Protein AF-A0A2G2JJM0-F1 (afdb_monomer_lite)

Structure (mmCIF, N/CA/C/O backbone):
data_AF-A0A2G2JJM0-F1
#
_entry.id   AF-A0A2G2JJM0-F1
#
loop_
_atom_site.group_PDB
_atom_site.id
_atom_site.type_symbol
_atom_site.label_atom_id
_atom_site.label_alt_id
_atom_site.label_comp_id
_atom_site.label_asym_id
_atom_site.label_entity_id
_atom_site.label_seq_id
_atom_site.pdbx_PDB_ins_code
_atom_site.Cartn_x
_atom_site.Cartn_y
_atom_site.Cartn_z
_atom_site.occupancy
_atom_site.B_iso_or_equiv
_atom_site.auth_seq_id
_atom_site.auth_comp_id
_atom_site.auth_asym_id
_atom_site.auth_atom_id
_atom_site.pdbx_PDB_model_num
ATOM 1 N N . MET A 1 1 ? -4.939 37.269 -111.079 1.00 52.31 1 MET A N 1
ATOM 2 C CA . MET A 1 1 ? -4.070 37.417 -109.890 1.00 52.31 1 MET A CA 1
ATOM 3 C C . MET A 1 1 ? -4.463 36.369 -108.848 1.00 52.31 1 MET A C 1
ATOM 5 O O . MET A 1 1 ? -4.989 36.721 -107.811 1.00 52.31 1 MET A O 1
ATOM 9 N N . THR A 1 2 ? -4.290 35.075 -109.143 1.00 44.88 2 THR A N 1
ATOM 10 C CA . THR A 1 2 ? -4.763 33.968 -108.273 1.00 44.88 2 THR A CA 1
ATOM 11 C C . THR A 1 2 ? -4.082 32.633 -108.623 1.00 44.88 2 THR A C 1
ATOM 13 O O . THR A 1 2 ? -4.687 31.576 -108.509 1.00 44.88 2 THR A O 1
ATOM 16 N N . LEU A 1 3 ? -2.819 32.642 -109.070 1.00 39.09 3 LEU A N 1
ATOM 17 C CA . LEU A 1 3 ? -2.096 31.385 -109.339 1.00 39.09 3 LEU A CA 1
ATOM 18 C C . LEU A 1 3 ? -0.641 31.343 -108.851 1.00 39.09 3 LEU A C 1
ATOM 20 O O . LEU A 1 3 ? 0.091 30.422 -109.190 1.00 39.09 3 LEU A O 1
ATOM 24 N N . THR A 1 4 ? -0.235 32.279 -107.989 1.00 47.59 4 THR A N 1
ATOM 25 C CA . THR A 1 4 ? 1.114 32.287 -107.385 1.00 47.59 4 THR A CA 1
ATOM 26 C C . THR A 1 4 ? 1.128 31.752 -105.944 1.00 47.59 4 THR A C 1
ATOM 28 O O . THR A 1 4 ? 2.197 31.538 -105.386 1.00 47.59 4 THR A O 1
ATOM 31 N N . LEU A 1 5 ? -0.034 31.474 -105.330 1.00 42.34 5 LEU A N 1
ATOM 32 C CA . LEU A 1 5 ? -0.114 31.085 -103.909 1.00 42.34 5 LEU A CA 1
ATOM 33 C C . LEU A 1 5 ? -0.265 29.572 -103.634 1.00 42.34 5 LEU A C 1
ATOM 35 O O . LEU A 1 5 ? -0.216 29.165 -102.479 1.00 42.34 5 LEU A O 1
ATOM 39 N N . ILE A 1 6 ? -0.411 28.716 -104.656 1.00 48.94 6 ILE A N 1
ATOM 40 C CA . ILE A 1 6 ? -0.649 27.264 -104.459 1.00 48.94 6 ILE A CA 1
ATOM 41 C C . ILE A 1 6 ? 0.646 26.425 -104.542 1.00 48.94 6 ILE A C 1
ATOM 43 O O . ILE A 1 6 ? 0.720 25.337 -103.970 1.00 48.94 6 ILE A O 1
ATOM 47 N N . LEU A 1 7 ? 1.717 26.938 -105.159 1.00 48.28 7 LEU A N 1
ATOM 48 C CA . LEU A 1 7 ? 2.988 26.206 -105.310 1.00 48.28 7 LEU A CA 1
ATOM 49 C C . LEU A 1 7 ? 3.928 26.298 -104.092 1.00 48.28 7 LEU A C 1
ATOM 51 O O . LEU A 1 7 ? 4.770 25.418 -103.921 1.00 48.28 7 LEU A O 1
ATOM 55 N N . LEU A 1 8 ? 3.753 27.276 -103.192 1.00 46.56 8 LEU A N 1
ATOM 56 C CA . LEU A 1 8 ? 4.562 27.365 -101.963 1.00 46.56 8 LEU A CA 1
ATOM 57 C C . LEU A 1 8 ? 4.096 26.402 -100.848 1.00 46.56 8 LEU A C 1
ATOM 59 O O . LEU A 1 8 ? 4.871 26.072 -99.954 1.00 46.56 8 LEU A O 1
ATOM 63 N N . SER A 1 9 ? 2.852 25.908 -100.906 1.00 53.84 9 SER A N 1
ATOM 64 C CA . SER A 1 9 ? 2.250 25.094 -99.835 1.00 53.84 9 SER A CA 1
ATOM 65 C C . SER A 1 9 ? 2.667 23.614 -99.867 1.00 53.84 9 SER A C 1
ATOM 67 O O . SER A 1 9 ? 2.777 22.981 -98.816 1.00 53.84 9 SER A O 1
ATOM 69 N N . ARG A 1 10 ? 2.985 23.046 -101.042 1.00 51.97 10 ARG A N 1
ATOM 70 C CA . ARG A 1 10 ? 3.391 21.626 -101.141 1.00 51.97 10 ARG A CA 1
ATOM 71 C C . ARG A 1 10 ? 4.859 21.365 -100.782 1.00 51.97 10 ARG A C 1
ATOM 73 O O . ARG A 1 10 ? 5.172 20.283 -100.293 1.00 51.97 10 ARG A O 1
ATOM 80 N N . SER A 1 11 ? 5.744 22.344 -100.976 1.00 56.09 11 SER A N 1
ATOM 81 C CA . SER A 1 11 ? 7.169 22.240 -100.616 1.00 56.09 11 SER A CA 1
ATOM 82 C C . SER A 1 11 ? 7.391 22.373 -99.103 1.00 56.09 11 SER A C 1
ATOM 84 O O . SER A 1 11 ? 8.116 21.576 -98.505 1.00 56.09 11 SER A O 1
ATOM 86 N N . ALA A 1 12 ? 6.675 23.299 -98.453 1.00 55.47 12 ALA A N 1
ATOM 87 C CA . ALA A 1 12 ? 6.764 23.511 -97.008 1.00 55.47 12 ALA A CA 1
ATOM 88 C C . ALA A 1 12 ? 6.363 22.260 -96.203 1.00 55.47 12 ALA A C 1
ATOM 90 O O . ALA A 1 12 ? 7.053 21.890 -95.255 1.00 55.47 12 ALA A O 1
ATOM 91 N N . GLY A 1 13 ? 5.306 21.551 -96.620 1.00 59.41 13 GLY A N 1
ATOM 92 C CA . GLY A 1 13 ? 4.865 20.317 -95.959 1.00 59.41 13 GLY A CA 1
ATOM 93 C C . GLY A 1 13 ? 5.877 19.170 -96.048 1.00 59.41 13 GLY A C 1
ATOM 94 O O . GLY A 1 13 ? 6.018 18.400 -95.102 1.00 59.41 13 GLY A O 1
ATOM 95 N N . MET A 1 14 ? 6.633 19.070 -97.147 1.00 64.25 14 MET A N 1
ATOM 96 C CA . MET A 1 14 ? 7.645 18.022 -97.325 1.00 64.25 14 MET A CA 1
ATOM 97 C C . MET A 1 14 ? 8.928 18.309 -96.530 1.00 64.25 14 MET A C 1
ATOM 99 O O . MET A 1 14 ? 9.533 17.382 -95.988 1.00 64.25 14 MET A O 1
ATOM 103 N N . VAL A 1 15 ? 9.310 19.584 -96.407 1.00 63.97 15 VAL A N 1
ATOM 104 C CA . VAL A 1 15 ? 10.427 20.027 -95.555 1.00 63.97 15 VAL A CA 1
ATOM 105 C C . VAL A 1 15 ? 10.075 19.855 -94.078 1.00 63.97 15 VAL A C 1
ATOM 107 O O . VAL A 1 15 ? 10.865 19.276 -93.338 1.00 63.97 15 VAL A O 1
ATOM 110 N N . LEU A 1 16 ? 8.863 20.239 -93.665 1.00 61.03 16 LEU A N 1
ATOM 111 C CA . LEU A 1 16 ? 8.373 20.005 -92.303 1.00 61.03 16 LEU A CA 1
ATOM 112 C C . LEU A 1 16 ? 8.249 18.507 -91.990 1.00 61.03 16 LEU A C 1
ATOM 114 O O . LEU A 1 16 ? 8.626 18.083 -90.904 1.00 61.03 16 LEU A O 1
ATOM 118 N N . ALA A 1 17 ? 7.816 17.675 -92.943 1.00 66.81 17 ALA A N 1
ATOM 119 C CA . ALA A 1 17 ? 7.763 16.224 -92.758 1.00 66.81 17 ALA A CA 1
ATOM 120 C C . ALA A 1 17 ? 9.155 15.575 -92.648 1.00 66.81 17 ALA A C 1
ATOM 122 O O . ALA A 1 17 ? 9.301 14.589 -91.922 1.00 66.81 17 ALA A O 1
ATOM 123 N N . ARG A 1 18 ? 10.182 16.110 -93.328 1.00 66.06 18 ARG A N 1
ATOM 124 C CA . ARG A 1 18 ? 11.583 15.693 -93.125 1.00 66.06 18 ARG A CA 1
ATOM 125 C C . ARG A 1 18 ? 12.101 16.150 -91.765 1.00 66.06 18 ARG A C 1
ATOM 127 O O . ARG A 1 18 ? 12.640 15.328 -91.033 1.00 66.06 18 ARG A O 1
ATOM 134 N N . TYR A 1 19 ? 11.833 17.401 -91.396 1.00 60.16 19 TYR A N 1
ATOM 135 C CA . TYR A 1 19 ? 12.265 17.981 -90.127 1.00 60.16 19 TYR A CA 1
ATOM 136 C C . TYR A 1 19 ? 11.657 17.249 -88.923 1.00 60.16 19 TYR A C 1
ATOM 138 O O . TYR A 1 19 ? 12.375 16.867 -88.007 1.00 60.16 19 TYR A O 1
ATOM 146 N N . VAL A 1 20 ? 10.352 16.954 -88.959 1.00 67.88 20 VAL A N 1
ATOM 147 C CA . VAL A 1 20 ? 9.639 16.208 -87.907 1.00 67.88 20 VAL A CA 1
ATOM 148 C C . VAL A 1 20 ? 10.093 14.746 -87.841 1.00 67.88 20 VAL A C 1
ATOM 150 O O . VAL A 1 20 ? 10.216 14.196 -86.749 1.00 67.88 20 VAL A O 1
ATOM 153 N N . ARG A 1 21 ? 10.400 14.103 -88.977 1.00 69.75 21 ARG A N 1
ATOM 154 C CA . ARG A 1 21 ? 10.892 12.713 -89.001 1.00 69.75 21 ARG A CA 1
ATOM 155 C C . ARG A 1 21 ? 12.300 12.600 -88.412 1.00 69.75 21 ARG A C 1
ATOM 157 O O . ARG A 1 21 ? 12.560 11.675 -87.645 1.00 69.75 21 ARG A O 1
ATOM 164 N N . GLU A 1 22 ? 13.167 13.559 -88.706 1.00 66.00 22 GLU A N 1
ATOM 165 C CA . GLU A 1 22 ? 14.537 13.631 -88.192 1.00 66.00 22 GLU A CA 1
ATOM 166 C C . GLU A 1 22 ? 14.560 13.997 -86.695 1.00 66.00 22 GLU A C 1
ATOM 168 O O . GLU A 1 22 ? 15.171 13.285 -85.890 1.00 66.00 22 GLU A O 1
ATOM 173 N N . TRP A 1 23 ? 13.751 14.986 -86.287 1.00 58.97 23 TRP A N 1
ATOM 174 C CA . TRP A 1 23 ? 13.553 15.342 -84.877 1.00 58.97 23 TRP A CA 1
ATOM 175 C C . TRP A 1 23 ? 12.899 14.228 -84.057 1.00 58.97 23 TRP A C 1
ATOM 177 O O . TRP A 1 23 ? 13.237 14.066 -82.887 1.00 58.97 23 TRP A O 1
ATOM 187 N N . SER A 1 24 ? 12.010 13.414 -84.639 1.00 62.22 24 SER A N 1
ATOM 188 C CA . SER A 1 24 ? 11.381 12.297 -83.914 1.00 62.22 24 SER A CA 1
ATOM 189 C C . SER A 1 24 ? 12.384 11.201 -83.533 1.00 62.22 24 SER A C 1
ATOM 191 O O . SER A 1 24 ? 12.274 10.598 -82.464 1.00 62.22 24 SER A O 1
ATOM 193 N N . GLY A 1 25 ? 13.409 10.977 -84.366 1.00 59.78 25 GLY A N 1
ATOM 194 C CA . GLY A 1 25 ? 14.491 10.032 -84.087 1.00 59.78 25 GLY A CA 1
ATOM 195 C C . GLY A 1 25 ? 15.458 10.542 -83.016 1.00 59.78 25 GLY A C 1
ATOM 196 O O . GLY A 1 25 ? 15.884 9.769 -82.154 1.00 59.78 25 GLY A O 1
ATOM 197 N N . GLN A 1 26 ? 15.760 11.846 -83.031 1.00 59.31 26 GLN A N 1
ATOM 198 C CA . GLN A 1 26 ? 16.589 12.506 -82.017 1.00 59.31 26 GLN A CA 1
ATOM 199 C C . GLN A 1 26 ? 15.870 12.652 -80.671 1.00 59.31 26 GLN A C 1
ATOM 201 O O . GLN A 1 26 ? 16.460 12.313 -79.646 1.00 59.31 26 GLN A O 1
ATOM 206 N N . MET A 1 27 ? 14.593 13.051 -80.653 1.00 57.62 27 MET A N 1
ATOM 207 C CA . MET A 1 27 ? 13.803 13.123 -79.418 1.00 57.62 27 MET A CA 1
ATOM 208 C C . MET A 1 27 ? 13.638 11.745 -78.777 1.00 57.62 27 MET A C 1
ATOM 210 O O . MET A 1 27 ? 13.778 11.616 -77.568 1.00 57.62 27 MET A O 1
ATOM 214 N N . ARG A 1 28 ? 13.421 10.683 -79.563 1.00 57.44 28 ARG A N 1
ATOM 215 C CA . ARG A 1 28 ? 13.277 9.326 -79.012 1.00 57.44 28 ARG A CA 1
ATOM 216 C C . ARG A 1 28 ? 14.592 8.755 -78.465 1.00 57.44 28 ARG A C 1
ATOM 218 O O . ARG A 1 28 ? 14.558 7.963 -77.527 1.00 57.44 28 ARG A O 1
ATOM 225 N N . LYS A 1 29 ? 15.747 9.172 -79.001 1.00 55.97 29 LYS A N 1
ATOM 226 C CA . LYS A 1 29 ? 17.066 8.864 -78.412 1.00 55.97 29 LYS A CA 1
ATOM 227 C C . LYS A 1 29 ? 17.366 9.722 -77.175 1.00 55.97 29 LYS A C 1
ATOM 229 O O . LYS A 1 29 ? 17.942 9.205 -76.227 1.00 55.97 29 LYS A O 1
ATOM 234 N N . SER A 1 30 ? 16.919 10.978 -77.157 1.00 55.41 30 SER A N 1
ATOM 235 C CA . SER A 1 30 ? 17.052 11.899 -76.016 1.00 55.41 30 SER A CA 1
ATOM 236 C C . SER A 1 30 ? 16.150 11.534 -74.832 1.00 55.41 30 SER A C 1
ATOM 238 O O . SER A 1 30 ? 16.527 11.783 -73.691 1.00 55.41 30 SER A O 1
ATOM 240 N N . LEU A 1 31 ? 14.989 10.922 -75.077 1.00 58.31 31 LEU A N 1
ATOM 241 C CA . LEU A 1 31 ? 14.063 10.499 -74.021 1.00 58.31 31 LEU A CA 1
ATOM 242 C C . LEU A 1 31 ? 14.482 9.184 -73.339 1.00 58.31 31 LEU A C 1
ATOM 244 O O . LEU A 1 31 ? 14.030 8.910 -72.233 1.00 58.31 31 LEU A O 1
ATOM 248 N N . ASN A 1 32 ? 15.384 8.404 -73.949 1.00 57.75 32 ASN A N 1
ATOM 249 C CA . ASN A 1 32 ? 15.821 7.101 -73.428 1.00 57.75 32 ASN A CA 1
ATOM 250 C C . ASN A 1 32 ? 17.248 7.083 -72.846 1.00 57.75 32 ASN A C 1
ATOM 252 O O . ASN A 1 32 ? 17.689 6.035 -72.379 1.00 57.75 32 ASN A O 1
ATOM 256 N N . SER A 1 33 ? 17.966 8.212 -72.796 1.00 54.03 33 SER A N 1
ATOM 257 C CA . SER A 1 33 ? 19.251 8.313 -72.073 1.00 54.03 33 SER A CA 1
ATOM 258 C C . SER A 1 33 ? 19.101 8.623 -70.578 1.00 54.03 33 SER A C 1
ATOM 260 O O . SER A 1 33 ? 20.084 8.572 -69.845 1.00 54.03 33 SER A O 1
ATOM 262 N N . HIS A 1 34 ? 17.877 8.880 -70.110 1.00 51.88 34 HIS A N 1
ATOM 263 C CA . HIS A 1 34 ? 17.530 8.895 -68.685 1.00 51.88 34 HIS A CA 1
ATOM 264 C C . HIS A 1 34 ? 16.770 7.626 -68.271 1.00 51.88 34 HIS A C 1
ATOM 266 O O . HIS A 1 34 ? 16.051 7.615 -67.274 1.00 51.88 34 HIS A O 1
ATOM 272 N N . ALA A 1 35 ? 16.943 6.533 -69.022 1.00 54.25 35 ALA A N 1
ATOM 273 C CA . ALA A 1 35 ? 16.652 5.201 -68.526 1.00 54.25 35 ALA A CA 1
ATOM 274 C C . ALA A 1 35 ? 17.506 4.941 -67.272 1.00 54.25 35 ALA A C 1
ATOM 276 O O . ALA A 1 35 ? 18.698 4.660 -67.355 1.00 54.25 35 ALA A O 1
ATOM 277 N N . LEU A 1 36 ? 16.869 5.088 -66.108 1.00 60.31 36 LEU A N 1
ATOM 278 C CA . LEU A 1 36 ? 16.888 4.099 -65.029 1.00 60.31 36 LEU A CA 1
ATOM 279 C C . LEU A 1 36 ? 18.256 3.450 -64.772 1.00 60.31 36 LEU A C 1
ATOM 281 O O . LEU A 1 36 ? 18.415 2.240 -64.914 1.00 60.31 36 LEU A O 1
ATOM 285 N N . GLY A 1 37 ? 19.261 4.234 -64.389 1.00 60.72 37 GLY A N 1
ATOM 286 C CA . GLY A 1 37 ? 20.577 3.637 -64.186 1.00 60.72 37 GLY A CA 1
ATOM 287 C C . GLY A 1 37 ? 21.653 4.578 -63.689 1.00 60.72 37 GLY A C 1
ATOM 288 O O . GLY A 1 37 ? 22.598 4.842 -64.428 1.00 60.72 37 GLY A O 1
ATOM 289 N N . ARG A 1 38 ? 21.515 5.056 -62.444 1.00 57.88 38 ARG A N 1
ATOM 290 C CA . ARG A 1 38 ? 22.597 5.490 -61.528 1.00 57.88 38 ARG A CA 1
ATOM 291 C C . ARG A 1 38 ? 21.966 6.247 -60.356 1.00 57.88 38 ARG A C 1
ATOM 293 O O . ARG A 1 38 ? 21.346 7.270 -60.576 1.00 57.88 38 ARG A O 1
ATOM 300 N N . LEU A 1 39 ? 22.046 5.844 -59.098 1.00 56.06 39 LEU A N 1
ATOM 301 C CA . LEU A 1 39 ? 22.721 4.742 -58.431 1.00 56.06 39 LEU A CA 1
ATOM 302 C C . LEU A 1 39 ? 21.748 4.334 -57.319 1.00 56.06 39 LEU A C 1
ATOM 304 O O . LEU A 1 39 ? 21.406 5.173 -56.487 1.00 56.06 39 LEU A O 1
ATOM 308 N N . LYS A 1 40 ? 21.325 3.065 -57.242 1.00 59.62 40 LYS A N 1
ATOM 309 C CA . LYS A 1 40 ? 21.042 2.511 -55.913 1.00 59.62 40 LYS A CA 1
ATOM 310 C C . LYS A 1 40 ? 22.401 2.521 -55.228 1.00 59.62 40 LYS A C 1
ATOM 312 O O . LYS A 1 40 ? 23.180 1.584 -55.376 1.00 59.62 40 LYS A O 1
ATOM 317 N N . HIS A 1 41 ? 22.741 3.638 -54.594 1.00 59.78 41 HIS A N 1
ATOM 318 C CA . HIS A 1 41 ? 23.831 3.646 -53.653 1.00 59.78 41 HIS A CA 1
ATOM 319 C C . HIS A 1 41 ? 23.310 2.759 -52.531 1.00 59.78 41 HIS A C 1
ATOM 321 O O . HIS A 1 41 ? 22.468 3.164 -51.734 1.00 59.78 41 HIS A O 1
ATOM 327 N N . SER A 1 42 ? 23.710 1.491 -52.562 1.00 62.09 42 SER A N 1
ATOM 328 C CA . SER A 1 42 ? 23.727 0.667 -51.368 1.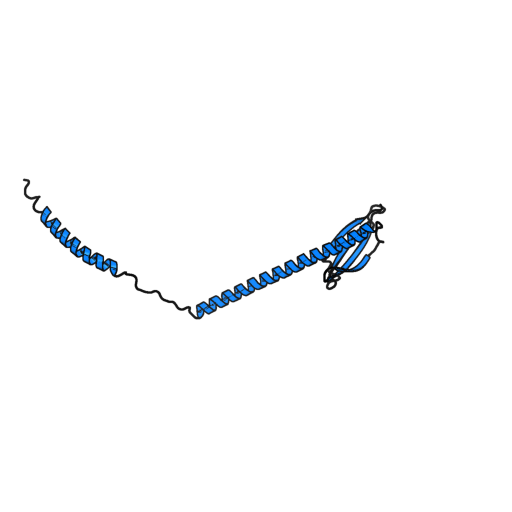00 62.09 42 SER A CA 1
ATOM 329 C C . SER A 1 42 ? 24.725 1.368 -50.446 1.00 62.09 42 SER A C 1
ATOM 331 O O . SER A 1 42 ? 25.913 1.049 -50.430 1.00 62.09 42 SER A O 1
ATOM 333 N N . LEU A 1 43 ? 24.255 2.418 -49.771 1.00 64.31 43 LEU A N 1
ATOM 334 C CA . LEU A 1 43 ? 24.901 2.967 -48.600 1.00 64.31 43 LEU A CA 1
ATOM 335 C C . LEU A 1 43 ? 24.840 1.826 -47.591 1.00 64.31 43 LEU A C 1
ATOM 337 O O . LEU A 1 43 ? 23.796 1.561 -47.004 1.00 64.31 43 LEU A O 1
ATOM 341 N N . GLY A 1 44 ? 25.930 1.067 -47.491 1.00 70.50 44 GLY A N 1
ATOM 342 C CA . GLY A 1 44 ? 26.135 0.234 -46.320 1.00 70.50 44 GLY A CA 1
ATOM 343 C C . GLY A 1 44 ? 26.090 1.144 -45.096 1.00 70.50 44 GLY A C 1
ATOM 344 O O . GLY A 1 44 ? 26.601 2.265 -45.152 1.00 70.50 44 GLY A O 1
ATOM 345 N N . PHE A 1 45 ? 25.448 0.681 -44.025 1.00 73.44 45 PHE A N 1
ATOM 346 C CA . PHE A 1 45 ? 25.402 1.408 -42.761 1.00 73.44 45 PHE A CA 1
ATOM 347 C C . PHE A 1 45 ? 26.825 1.766 -42.337 1.00 73.44 45 PHE A C 1
ATOM 349 O O . PHE A 1 45 ? 27.707 0.906 -42.270 1.00 73.44 45 PHE A O 1
ATOM 356 N N . THR A 1 46 ? 27.066 3.049 -42.088 1.00 87.06 46 THR A N 1
ATOM 357 C CA . THR A 1 46 ? 28.360 3.469 -41.550 1.00 87.06 46 THR A CA 1
ATOM 358 C C . THR A 1 46 ? 28.478 2.993 -40.103 1.00 87.06 46 THR A C 1
ATOM 360 O O . THR A 1 46 ? 27.475 2.861 -39.400 1.00 87.06 46 THR A O 1
ATOM 363 N N . LEU A 1 47 ? 29.707 2.772 -39.625 1.00 89.44 47 LEU A N 1
ATOM 364 C CA . LEU A 1 47 ? 29.949 2.448 -38.214 1.00 89.44 47 LEU A CA 1
ATOM 365 C C . LEU A 1 47 ? 29.315 3.499 -37.287 1.00 89.44 47 LEU A C 1
ATOM 367 O O . LEU A 1 47 ? 28.691 3.153 -36.288 1.00 89.44 47 LEU A O 1
ATOM 371 N N . LEU A 1 48 ? 29.429 4.777 -37.663 1.00 91.06 48 LEU A N 1
ATOM 372 C CA . LEU A 1 48 ? 28.883 5.899 -36.906 1.00 91.06 48 LEU A CA 1
ATOM 373 C C . LEU A 1 48 ? 27.356 5.812 -36.759 1.00 91.06 48 LEU A C 1
ATOM 375 O O . LEU A 1 48 ? 26.832 6.086 -35.685 1.00 91.06 48 LEU A O 1
ATOM 379 N N . GLU A 1 49 ? 26.643 5.404 -37.807 1.00 90.06 49 GLU A N 1
ATOM 380 C CA . GLU A 1 49 ? 25.181 5.295 -37.786 1.00 90.06 49 GLU A CA 1
ATOM 381 C C . GLU A 1 49 ? 24.704 4.198 -36.831 1.00 90.06 49 GLU A C 1
ATOM 383 O O . GLU A 1 49 ? 23.809 4.435 -36.023 1.00 90.06 49 GLU A O 1
ATOM 388 N N . VAL A 1 50 ? 25.355 3.031 -36.851 1.00 93.31 50 VAL A N 1
ATOM 389 C CA . VAL A 1 50 ? 25.048 1.943 -35.909 1.00 93.31 50 VAL A CA 1
ATOM 390 C C . VAL A 1 50 ? 25.367 2.367 -34.477 1.00 93.31 50 VAL A C 1
ATOM 392 O O . VAL A 1 50 ? 24.574 2.108 -33.576 1.00 93.31 50 VAL A O 1
ATOM 395 N N . MET A 1 51 ? 26.480 3.071 -34.254 1.00 96.19 51 MET A N 1
ATOM 396 C CA . MET A 1 51 ? 26.824 3.588 -32.926 1.00 96.19 51 MET A CA 1
ATOM 397 C C . MET A 1 51 ? 25.778 4.578 -32.404 1.00 96.19 51 MET A C 1
ATOM 399 O O . MET A 1 51 ? 25.362 4.467 -31.253 1.00 96.19 51 MET A O 1
ATOM 403 N N . ILE A 1 52 ? 25.322 5.513 -33.245 1.00 95.25 52 ILE A N 1
ATOM 404 C CA . ILE A 1 52 ? 24.275 6.475 -32.875 1.00 95.25 52 ILE A CA 1
ATOM 405 C C . ILE A 1 52 ? 22.951 5.749 -32.616 1.00 95.25 52 ILE A C 1
ATOM 407 O O . ILE A 1 52 ? 22.297 6.019 -31.611 1.00 95.25 52 ILE A O 1
ATOM 411 N N . ALA A 1 53 ? 22.570 4.800 -33.475 1.00 95.56 53 ALA A N 1
ATOM 412 C CA . ALA A 1 53 ? 21.345 4.024 -33.310 1.00 95.56 53 ALA A CA 1
ATOM 413 C C . ALA A 1 53 ? 21.352 3.231 -31.998 1.00 95.56 53 ALA A C 1
ATOM 415 O O . ALA A 1 53 ? 20.377 3.278 -31.252 1.00 95.56 53 ALA A O 1
ATOM 416 N N . VAL A 1 54 ? 22.463 2.560 -31.678 1.00 96.62 54 VAL A N 1
ATOM 417 C CA . VAL A 1 54 ? 22.624 1.830 -30.414 1.00 96.62 54 VAL A CA 1
ATOM 418 C C . VAL A 1 54 ? 22.614 2.786 -29.224 1.00 96.62 54 VAL A C 1
ATOM 420 O O . VAL A 1 54 ? 21.977 2.475 -28.225 1.00 96.62 54 VAL A O 1
ATOM 423 N N . ALA A 1 55 ? 23.253 3.956 -29.319 1.00 97.19 55 ALA A N 1
ATOM 424 C CA . ALA A 1 55 ? 23.251 4.941 -28.239 1.00 97.19 55 ALA A CA 1
ATOM 425 C C . ALA A 1 55 ? 21.835 5.463 -27.936 1.00 97.19 55 ALA A C 1
ATOM 427 O O . ALA A 1 55 ? 21.421 5.493 -26.776 1.00 97.19 55 ALA A O 1
ATOM 428 N N . ILE A 1 56 ? 21.065 5.815 -28.972 1.00 97.50 56 ILE A N 1
ATOM 429 C CA . ILE A 1 56 ? 19.669 6.249 -28.820 1.00 97.50 56 ILE A CA 1
ATOM 430 C C . ILE A 1 56 ? 18.813 5.098 -28.290 1.00 97.50 56 ILE A C 1
ATOM 432 O O . ILE A 1 56 ? 18.043 5.287 -27.350 1.00 97.50 56 ILE A O 1
ATOM 436 N N . PHE A 1 57 ? 18.967 3.899 -28.856 1.00 97.38 57 PHE A N 1
ATOM 437 C CA . PHE A 1 57 ? 18.223 2.718 -28.431 1.00 97.38 57 PHE A CA 1
ATOM 438 C C . PHE A 1 57 ? 18.485 2.382 -26.962 1.00 97.38 57 PHE A C 1
ATOM 440 O O . PHE A 1 57 ? 17.538 2.169 -26.212 1.00 97.38 57 PHE A O 1
ATOM 447 N N . ALA A 1 58 ? 19.749 2.395 -26.534 1.00 97.62 58 ALA A N 1
ATOM 448 C CA . ALA A 1 58 ? 20.123 2.176 -25.143 1.00 97.62 58 ALA A CA 1
ATOM 449 C C . ALA A 1 58 ? 19.484 3.227 -24.223 1.00 97.62 58 ALA A C 1
ATOM 451 O O . ALA A 1 58 ? 18.912 2.865 -23.198 1.00 97.62 58 ALA A O 1
ATOM 452 N N . GLY A 1 59 ? 19.496 4.507 -24.614 1.00 97.94 59 GLY A N 1
ATOM 453 C CA . GLY A 1 59 ? 18.826 5.571 -23.861 1.00 97.94 59 GLY A CA 1
ATOM 454 C C . GLY A 1 59 ? 17.316 5.347 -23.715 1.00 97.94 59 GLY A C 1
ATOM 455 O O . GLY A 1 59 ? 16.782 5.445 -22.613 1.00 97.94 59 GLY A O 1
ATOM 456 N N . VAL A 1 60 ? 16.628 4.985 -24.804 1.00 98.19 60 VAL A N 1
ATOM 457 C CA . VAL A 1 60 ? 15.186 4.676 -24.786 1.00 98.19 60 VAL A CA 1
ATOM 458 C C . VAL A 1 60 ? 14.884 3.414 -23.970 1.00 98.19 60 VAL A C 1
ATOM 460 O O . VAL A 1 60 ? 13.892 3.363 -23.248 1.00 98.19 60 VAL A O 1
ATOM 463 N N . ALA A 1 61 ? 15.736 2.391 -24.038 1.00 97.94 61 ALA A N 1
ATOM 464 C CA . ALA A 1 61 ? 15.558 1.169 -23.258 1.00 97.94 61 ALA A CA 1
ATOM 465 C C . ALA A 1 61 ? 15.617 1.445 -21.746 1.00 97.94 61 ALA A C 1
ATOM 467 O O . ALA A 1 61 ? 14.809 0.897 -20.993 1.00 97.94 61 ALA A O 1
ATOM 468 N N . VAL A 1 62 ? 16.520 2.331 -21.307 1.00 97.44 62 VAL A N 1
ATOM 469 C CA . VAL A 1 62 ? 16.610 2.753 -19.900 1.00 97.44 62 VAL A CA 1
ATOM 470 C C . VAL A 1 62 ? 15.324 3.448 -19.457 1.00 97.44 62 VAL A C 1
ATOM 472 O O . VAL A 1 62 ? 14.756 3.063 -18.439 1.00 97.44 62 VAL A O 1
ATOM 475 N N . THR A 1 63 ? 14.813 4.409 -20.232 1.00 97.56 63 THR A N 1
ATOM 476 C CA . THR A 1 63 ? 13.596 5.148 -19.849 1.00 97.56 63 THR A CA 1
ATOM 477 C C . THR A 1 63 ? 12.353 4.259 -19.810 1.00 97.56 63 THR A C 1
ATOM 479 O O . THR A 1 63 ? 11.518 4.402 -18.915 1.00 97.56 63 THR A O 1
ATOM 482 N N . ILE A 1 64 ? 12.230 3.308 -20.742 1.00 97.69 64 ILE A N 1
ATOM 483 C CA . ILE A 1 64 ? 11.145 2.317 -20.733 1.00 97.69 64 ILE A CA 1
ATOM 484 C C . ILE A 1 64 ? 11.243 1.422 -19.498 1.00 97.69 64 ILE A C 1
ATOM 486 O O . ILE A 1 64 ? 10.229 1.185 -18.842 1.00 97.69 64 ILE A O 1
ATOM 490 N N . THR A 1 65 ? 12.445 0.934 -19.183 1.00 97.19 65 THR A N 1
ATOM 491 C CA . THR A 1 65 ? 12.670 0.055 -18.028 1.00 97.19 65 THR A CA 1
ATOM 492 C C . THR A 1 65 ? 12.314 0.770 -16.731 1.00 97.19 65 THR A C 1
ATOM 494 O O . THR A 1 65 ? 11.568 0.226 -15.926 1.00 97.19 65 THR A O 1
ATOM 497 N N . ASP A 1 66 ? 12.765 2.012 -16.570 1.00 96.75 66 ASP A N 1
ATOM 498 C CA . ASP A 1 66 ? 12.456 2.833 -15.399 1.00 96.75 66 ASP A CA 1
ATOM 499 C C . ASP A 1 66 ? 10.942 3.070 -15.255 1.00 96.75 66 ASP A C 1
ATOM 501 O O . ASP A 1 66 ? 10.345 2.808 -14.212 1.00 96.75 66 ASP A O 1
ATOM 505 N N . THR A 1 67 ? 10.274 3.421 -16.359 1.00 96.81 67 THR A N 1
ATOM 506 C CA . THR A 1 67 ? 8.811 3.575 -16.385 1.00 96.81 67 THR A CA 1
ATOM 507 C C . THR A 1 67 ? 8.090 2.277 -16.005 1.00 96.81 67 THR A C 1
ATOM 509 O O . THR A 1 67 ? 7.052 2.314 -15.341 1.00 96.81 67 THR A O 1
ATOM 512 N N . ALA A 1 68 ? 8.597 1.121 -16.439 1.00 95.75 68 ALA A N 1
ATOM 513 C CA . ALA A 1 68 ? 8.028 -0.174 -16.082 1.00 95.75 68 ALA A CA 1
ATOM 514 C C . ALA A 1 68 ? 8.207 -0.476 -14.587 1.00 95.75 68 ALA A C 1
ATOM 516 O O . ALA A 1 68 ? 7.239 -0.891 -13.950 1.00 95.75 68 ALA A O 1
ATOM 517 N N . SER A 1 69 ? 9.385 -0.198 -14.020 1.00 95.94 69 SER A N 1
ATO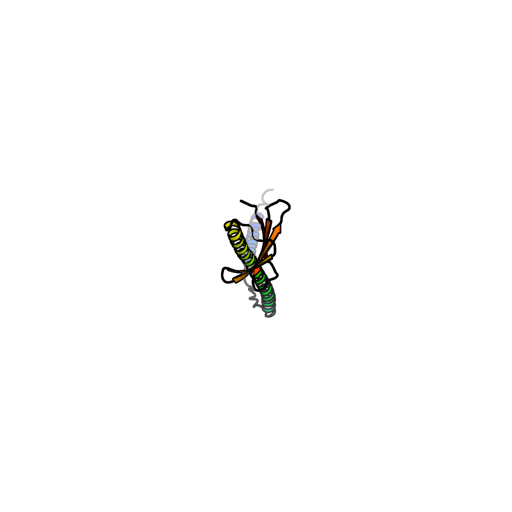M 518 C CA . SER A 1 69 ? 9.652 -0.337 -12.582 1.00 95.94 69 SER A CA 1
ATOM 519 C C . SER A 1 69 ? 8.694 0.517 -11.751 1.00 95.94 69 SER A C 1
ATOM 521 O O . SER A 1 69 ? 7.978 -0.015 -10.906 1.00 95.94 69 SER A O 1
ATOM 523 N N . MET A 1 70 ? 8.543 1.803 -12.093 1.00 95.50 70 MET A N 1
ATOM 524 C CA . MET A 1 70 ? 7.595 2.694 -11.411 1.00 95.50 70 MET A CA 1
ATOM 525 C C . MET A 1 70 ? 6.148 2.173 -11.459 1.00 95.50 70 MET A C 1
ATOM 527 O O . MET A 1 70 ? 5.379 2.345 -10.513 1.00 95.50 70 MET A O 1
ATOM 531 N N . ARG A 1 71 ? 5.731 1.541 -12.567 1.00 95.25 71 ARG A N 1
ATOM 532 C CA . ARG A 1 71 ? 4.389 0.937 -12.669 1.00 95.25 71 ARG A CA 1
ATOM 533 C C . ARG A 1 71 ? 4.228 -0.256 -11.735 1.00 95.25 71 ARG A C 1
ATOM 535 O O . ARG A 1 71 ? 3.157 -0.403 -11.152 1.00 95.25 71 ARG A O 1
ATOM 542 N N . VAL A 1 72 ? 5.254 -1.094 -11.609 1.00 96.62 72 VAL A N 1
ATOM 543 C CA . VAL A 1 72 ? 5.235 -2.240 -10.690 1.00 96.62 72 VAL A CA 1
ATOM 544 C C . VAL A 1 72 ? 5.113 -1.757 -9.248 1.00 96.62 72 VAL A C 1
ATOM 546 O O . VAL A 1 72 ? 4.215 -2.218 -8.548 1.00 96.62 72 VAL A O 1
ATOM 549 N N . ASP A 1 73 ? 5.911 -0.771 -8.842 1.00 95.06 73 ASP A N 1
ATOM 550 C CA . ASP A 1 73 ? 5.869 -0.224 -7.479 1.00 95.06 73 ASP A CA 1
ATOM 551 C C . ASP A 1 73 ? 4.489 0.351 -7.136 1.00 95.06 73 ASP A C 1
ATOM 553 O O . ASP A 1 73 ? 3.924 0.072 -6.076 1.00 95.06 73 ASP A O 1
ATOM 557 N N . ASN A 1 74 ? 3.882 1.080 -8.077 1.00 95.44 74 ASN A N 1
ATOM 558 C CA . ASN A 1 74 ? 2.524 1.595 -7.918 1.00 95.44 74 ASN A CA 1
ATOM 559 C C . ASN A 1 74 ? 1.487 0.473 -7.753 1.00 95.44 74 ASN A C 1
ATOM 561 O O . ASN A 1 74 ? 0.614 0.561 -6.890 1.00 95.44 74 ASN A O 1
ATOM 565 N N . LEU A 1 75 ? 1.573 -0.593 -8.557 1.00 96.38 75 LEU A N 1
ATOM 566 C CA . LEU A 1 75 ? 0.663 -1.737 -8.443 1.00 96.38 75 LEU A CA 1
ATOM 567 C C . LEU A 1 75 ? 0.815 -2.458 -7.099 1.00 96.38 75 LEU A C 1
ATOM 569 O O . LEU A 1 75 ? -0.189 -2.868 -6.513 1.00 96.38 75 LEU A O 1
ATOM 573 N N . LEU A 1 76 ? 2.046 -2.605 -6.606 1.00 93.69 76 LEU A N 1
ATOM 574 C CA . LEU A 1 76 ? 2.314 -3.202 -5.298 1.00 93.69 76 LEU A CA 1
ATOM 575 C C . LEU A 1 76 ? 1.748 -2.340 -4.164 1.00 93.69 76 LEU A C 1
ATOM 577 O O . LEU A 1 76 ? 1.102 -2.877 -3.265 1.00 93.69 76 LEU A O 1
ATOM 581 N N . SER A 1 77 ? 1.898 -1.017 -4.249 1.00 92.75 77 SER A N 1
ATOM 582 C CA . SER A 1 77 ? 1.332 -0.075 -3.276 1.00 92.75 77 SER A CA 1
ATOM 583 C C . SER A 1 77 ? -0.201 -0.137 -3.228 1.00 92.75 77 SER A C 1
ATOM 585 O O . SER A 1 77 ? -0.788 -0.323 -2.161 1.00 92.75 77 SER A O 1
ATOM 587 N N . VAL A 1 78 ? -0.873 -0.107 -4.387 1.00 95.31 78 VAL A N 1
ATOM 588 C CA . VAL A 1 78 ? -2.343 -0.229 -4.457 1.00 95.31 78 VAL A CA 1
ATOM 589 C C . VAL A 1 78 ? -2.824 -1.576 -3.910 1.00 95.31 78 VAL A C 1
ATOM 591 O O . VAL A 1 78 ? -3.821 -1.636 -3.184 1.00 95.31 78 VAL A O 1
ATOM 594 N N . ARG A 1 79 ? -2.109 -2.667 -4.221 1.00 93.69 79 ARG A N 1
ATOM 595 C CA . ARG A 1 79 ? -2.408 -3.993 -3.664 1.00 93.69 79 ARG A CA 1
ATOM 596 C C . ARG A 1 79 ? -2.285 -3.993 -2.141 1.00 93.69 79 ARG A C 1
ATOM 598 O O . ARG A 1 79 ? -3.175 -4.520 -1.480 1.00 93.69 79 ARG A O 1
ATOM 605 N N . MET A 1 80 ? -1.225 -3.396 -1.596 1.00 93.06 80 MET A N 1
ATOM 606 C CA . MET A 1 80 ? -1.005 -3.291 -0.152 1.00 93.06 80 MET A CA 1
ATOM 607 C C . MET A 1 80 ? -2.143 -2.527 0.532 1.00 93.06 80 MET A C 1
ATOM 609 O O . MET A 1 80 ? -2.705 -3.034 1.497 1.00 93.06 80 MET A O 1
ATOM 613 N N . MET A 1 81 ? -2.545 -1.371 -0.010 1.00 93.94 81 MET A N 1
ATOM 614 C CA . MET A 1 81 ? -3.681 -0.593 0.506 1.00 93.94 81 MET A CA 1
ATOM 615 C C . MET A 1 81 ? -4.988 -1.392 0.481 1.00 93.94 81 MET A C 1
ATOM 617 O O . MET A 1 81 ? -5.751 -1.364 1.442 1.00 93.94 81 MET A O 1
ATOM 621 N N . THR A 1 82 ? -5.231 -2.141 -0.597 1.00 95.00 82 THR A N 1
ATOM 622 C CA . THR A 1 82 ? -6.440 -2.968 -0.734 1.00 95.00 82 THR A CA 1
ATOM 623 C C . THR A 1 82 ? -6.468 -4.096 0.299 1.00 95.00 82 THR A C 1
ATOM 625 O O . THR A 1 82 ? -7.483 -4.302 0.958 1.00 95.00 82 THR A O 1
ATOM 628 N N . MET A 1 83 ? -5.351 -4.810 0.478 1.00 95.25 83 MET A N 1
ATOM 629 C CA . MET A 1 83 ? -5.252 -5.862 1.496 1.00 95.25 83 MET A CA 1
ATOM 630 C C . MET A 1 83 ? -5.395 -5.287 2.908 1.00 95.25 83 MET A C 1
ATOM 632 O O . MET A 1 83 ? -6.147 -5.832 3.709 1.00 95.25 83 MET A O 1
ATOM 636 N N . ALA A 1 84 ? -4.758 -4.151 3.197 1.00 95.31 84 ALA A N 1
ATOM 637 C CA . ALA A 1 84 ? -4.907 -3.473 4.479 1.00 95.31 84 ALA A CA 1
ATOM 638 C C . ALA A 1 84 ? -6.365 -3.038 4.743 1.00 95.31 84 ALA A C 1
ATOM 640 O O . ALA A 1 84 ? -6.831 -3.134 5.877 1.00 95.31 84 ALA A O 1
ATOM 641 N N . SER A 1 85 ? -7.108 -2.626 3.704 1.00 95.44 85 SER A N 1
ATOM 642 C CA . SER A 1 85 ? -8.548 -2.328 3.804 1.00 95.44 85 SER A CA 1
ATOM 643 C C . SER A 1 85 ? -9.353 -3.557 4.199 1.00 95.44 85 SER A C 1
ATOM 645 O O . SER A 1 85 ? -10.135 -3.485 5.139 1.00 95.44 85 SER A O 1
ATOM 647 N N . PHE A 1 86 ? -9.117 -4.706 3.560 1.00 95.75 86 PHE A N 1
ATOM 648 C CA . PHE A 1 86 ? -9.803 -5.946 3.934 1.00 95.75 86 PHE A CA 1
ATOM 649 C C . PHE A 1 86 ? -9.482 -6.382 5.367 1.00 95.75 86 PHE A C 1
ATOM 651 O O . PHE A 1 86 ? -10.383 -6.815 6.079 1.00 95.75 86 PHE A O 1
ATOM 658 N N . VAL A 1 87 ? -8.238 -6.212 5.828 1.00 96.06 87 VAL A N 1
ATOM 659 C CA . VAL A 1 87 ? -7.875 -6.439 7.238 1.00 96.06 87 VAL A CA 1
ATOM 660 C C . VAL A 1 87 ? -8.673 -5.520 8.168 1.00 96.06 87 VAL A C 1
ATOM 662 O O . VAL A 1 87 ? -9.278 -5.995 9.130 1.00 96.06 87 VAL A O 1
ATOM 665 N N . ALA A 1 88 ? -8.708 -4.217 7.872 1.00 95.44 88 ALA A N 1
ATOM 666 C CA . ALA A 1 88 ? -9.433 -3.235 8.675 1.00 95.44 88 ALA A CA 1
ATOM 667 C C . ALA A 1 88 ? -10.943 -3.523 8.710 1.00 95.44 88 ALA A C 1
ATOM 669 O O . ALA A 1 88 ? -11.553 -3.489 9.777 1.00 95.44 88 ALA A O 1
ATOM 670 N N . GLU A 1 89 ? -11.537 -3.830 7.556 1.00 94.75 89 GLU A N 1
ATOM 671 C CA . GLU A 1 89 ? -12.958 -4.151 7.406 1.00 94.75 89 GLU A CA 1
ATOM 672 C C . GLU A 1 89 ? -13.330 -5.433 8.153 1.00 94.75 89 GLU A C 1
ATOM 674 O O . GLU A 1 89 ? -14.310 -5.433 8.899 1.00 94.75 89 GLU A O 1
ATOM 679 N N . ASN A 1 90 ? -12.528 -6.494 8.022 1.00 94.56 90 ASN A N 1
ATOM 680 C CA . ASN A 1 90 ? -12.742 -7.748 8.744 1.00 94.56 90 ASN A CA 1
ATOM 681 C C . ASN A 1 90 ? -12.677 -7.522 10.256 1.00 94.56 90 ASN A C 1
ATOM 683 O O . ASN A 1 90 ? -13.594 -7.914 10.978 1.00 94.56 90 ASN A O 1
ATOM 687 N N . ARG A 1 91 ? -11.646 -6.815 10.736 1.00 93.62 91 ARG A N 1
ATOM 688 C CA . ARG A 1 91 ? -11.512 -6.514 12.165 1.00 93.62 91 ARG A CA 1
ATOM 689 C C . ARG A 1 91 ? -12.655 -5.646 12.677 1.00 93.62 91 ARG A C 1
ATOM 691 O O . ARG A 1 91 ? -13.156 -5.854 13.781 1.00 93.62 91 ARG A O 1
ATOM 698 N N . LEU A 1 92 ? -13.088 -4.670 11.886 1.00 92.81 92 LEU A N 1
ATOM 699 C CA . LEU A 1 92 ? -14.207 -3.831 12.274 1.00 92.81 92 LEU A CA 1
ATOM 700 C C . LEU A 1 92 ? -15.513 -4.629 12.339 1.00 92.81 92 LEU A C 1
ATOM 702 O O . LEU A 1 92 ? -16.291 -4.444 13.276 1.00 92.81 92 LEU A O 1
ATOM 706 N N . ALA A 1 93 ? -15.737 -5.527 11.380 1.00 93.44 93 ALA A N 1
ATOM 707 C CA . ALA A 1 93 ? -16.880 -6.428 11.384 1.00 93.44 93 ALA A CA 1
ATOM 708 C C . ALA A 1 93 ? -16.865 -7.344 12.617 1.00 93.44 93 ALA A C 1
ATOM 710 O O . ALA A 1 93 ? -17.895 -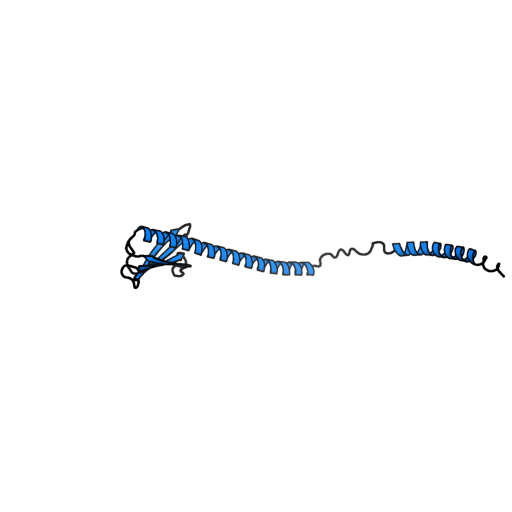7.479 13.271 1.00 93.44 93 ALA A O 1
ATOM 711 N N . GLU A 1 94 ? -15.710 -7.903 12.997 1.00 92.19 94 GLU A N 1
ATOM 712 C CA . GLU A 1 94 ? -15.563 -8.684 14.235 1.00 92.19 94 GLU A CA 1
ATOM 713 C C . GLU A 1 94 ? -16.007 -7.887 15.464 1.00 92.19 94 GLU A C 1
ATOM 715 O O . GLU A 1 94 ? -16.836 -8.366 16.237 1.00 92.19 94 GLU A O 1
ATOM 720 N N . ILE A 1 95 ? -15.511 -6.653 15.619 1.00 91.06 95 ILE A N 1
ATOM 721 C CA . ILE A 1 95 ? -15.877 -5.778 16.741 1.00 91.06 95 ILE A CA 1
ATOM 722 C C . ILE A 1 95 ? -17.390 -5.528 16.752 1.00 91.06 95 ILE A C 1
ATOM 724 O O . ILE A 1 95 ? -18.031 -5.681 17.792 1.00 91.06 95 ILE A O 1
ATOM 728 N N . GLN A 1 96 ? -17.979 -5.203 15.599 1.00 88.75 96 GLN A N 1
ATOM 729 C CA . GLN A 1 96 ? -19.420 -4.958 15.487 1.00 88.75 96 GLN A CA 1
ATOM 730 C C . GLN A 1 96 ? -20.257 -6.200 15.821 1.00 88.75 96 GLN A C 1
ATOM 732 O O . GLN A 1 96 ? -21.295 -6.075 16.469 1.00 88.75 96 GLN A O 1
ATOM 737 N N . LEU A 1 97 ? -19.803 -7.394 15.433 1.00 91.44 97 LEU A N 1
ATOM 738 C CA . LEU A 1 97 ? -20.498 -8.653 15.712 1.00 91.44 97 LEU A CA 1
ATOM 739 C C . LEU A 1 97 ? -20.512 -9.015 17.201 1.00 91.44 97 LEU A C 1
ATOM 741 O O . LEU A 1 97 ? -21.432 -9.704 17.640 1.00 91.44 97 LEU A O 1
ATOM 745 N N . THR A 1 98 ? -19.540 -8.544 17.993 1.00 87.69 98 THR A N 1
ATOM 746 C CA . THR A 1 98 ? -19.575 -8.742 19.454 1.00 87.69 98 THR A CA 1
ATOM 747 C C . THR A 1 98 ? -20.697 -7.956 20.138 1.00 87.69 98 THR A C 1
ATOM 749 O O . THR A 1 98 ? -21.097 -8.306 21.248 1.00 87.69 98 THR A O 1
ATOM 752 N N . GLY A 1 99 ? -21.198 -6.894 19.496 1.00 80.56 99 GLY A N 1
ATOM 753 C CA . GLY 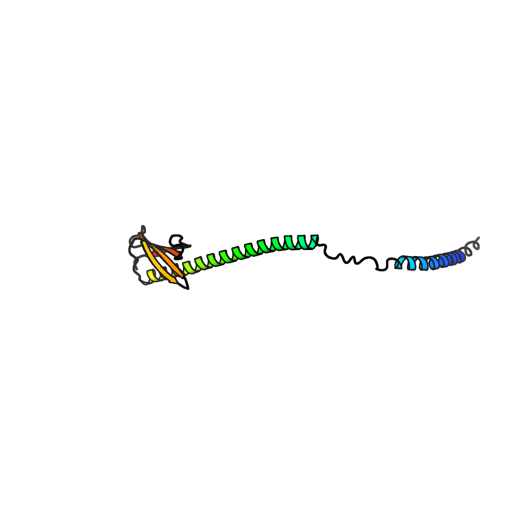A 1 99 ? -22.264 -6.027 20.003 1.00 80.56 99 GLY A CA 1
ATOM 754 C C . GLY A 1 99 ? -21.910 -5.209 21.252 1.00 80.56 99 GLY A C 1
ATOM 755 O O . GLY A 1 99 ? -22.740 -4.460 21.763 1.00 80.56 99 GLY A O 1
ATOM 756 N N . ILE A 1 100 ? -20.684 -5.322 21.762 1.00 80.62 100 ILE A N 1
ATOM 757 C CA . ILE A 1 100 ? -20.216 -4.581 22.931 1.00 80.62 100 ILE A CA 1
ATOM 758 C C . ILE A 1 100 ? -19.033 -3.728 22.481 1.00 80.62 100 ILE A C 1
ATOM 760 O O . ILE A 1 100 ? -18.047 -4.282 21.993 1.00 80.62 100 ILE A O 1
ATOM 764 N N . PRO A 1 101 ? -19.094 -2.393 22.643 1.00 78.94 101 PRO A N 1
ATOM 765 C CA . PRO A 1 101 ? -17.961 -1.556 22.302 1.00 78.94 101 PRO A CA 1
ATOM 766 C C . PRO A 1 101 ? -16.727 -1.965 23.121 1.00 78.94 101 PRO A C 1
ATOM 768 O O . PRO A 1 101 ? -16.856 -2.200 24.329 1.00 78.94 101 PRO A O 1
ATOM 771 N N . PRO A 1 102 ? -15.535 -2.048 22.503 1.00 83.38 102 PRO A N 1
ATOM 772 C CA . PRO A 1 102 ? -14.320 -2.352 23.237 1.00 83.38 102 PRO A CA 1
ATOM 773 C C . PRO A 1 102 ? -14.054 -1.289 24.311 1.00 83.38 102 PRO A C 1
ATOM 775 O O . PRO A 1 102 ? -14.516 -0.151 24.214 1.00 83.38 102 PRO A O 1
ATOM 778 N N . GLY A 1 103 ? -13.298 -1.664 25.345 1.00 84.19 103 GLY A N 1
ATOM 779 C CA . GLY A 1 103 ? -12.873 -0.719 26.376 1.00 84.19 103 GLY A CA 1
ATOM 780 C C . GLY A 1 103 ? -12.063 0.439 25.788 1.00 84.19 103 GLY A C 1
ATOM 781 O O . GLY A 1 103 ? -11.376 0.280 24.781 1.00 84.19 103 GLY A O 1
ATOM 782 N N . GLU A 1 104 ? -12.141 1.605 26.427 1.00 88.50 104 GLU A N 1
ATOM 783 C CA . GLU A 1 104 ? -11.350 2.776 26.040 1.00 88.50 104 GLU A CA 1
ATOM 784 C C . GLU A 1 104 ? -9.847 2.508 26.084 1.00 88.50 104 GLU A C 1
ATOM 786 O O . GLU A 1 104 ? -9.347 1.806 26.967 1.00 88.50 104 GLU A O 1
ATOM 791 N N . GLY A 1 105 ? -9.129 3.156 25.168 1.00 92.50 105 GLY A N 1
ATOM 792 C CA . GLY A 1 105 ? -7.679 3.087 25.081 1.00 92.50 105 GLY A CA 1
ATOM 793 C C . GLY A 1 105 ? -7.199 2.577 23.732 1.00 92.50 105 GLY A C 1
ATOM 794 O O . GLY A 1 105 ? -7.902 2.646 22.725 1.00 92.50 105 GLY A O 1
ATOM 795 N N . GLU A 1 106 ? -5.963 2.098 23.725 1.00 93.38 106 GLU A N 1
ATOM 796 C CA . GLU A 1 106 ? -5.288 1.596 22.536 1.00 93.38 106 GLU A CA 1
ATOM 797 C C . GLU A 1 106 ? -4.979 0.112 22.709 1.00 93.38 106 GLU A C 1
ATOM 799 O O . GLU A 1 106 ? -4.440 -0.314 23.733 1.00 93.38 106 GLU A O 1
ATOM 804 N N . ASN A 1 107 ? -5.312 -0.674 21.694 1.00 92.50 107 ASN A N 1
ATOM 805 C CA . ASN A 1 107 ? -4.995 -2.088 21.618 1.00 92.50 107 ASN A CA 1
ATOM 806 C C . ASN A 1 107 ? -4.230 -2.356 20.322 1.00 92.50 107 ASN A C 1
ATOM 808 O O . ASN A 1 107 ? -4.654 -1.922 19.250 1.00 92.50 107 ASN A O 1
ATOM 812 N N . LYS A 1 108 ? -3.097 -3.051 20.436 1.00 92.94 108 LYS A N 1
ATOM 813 C CA . LYS A 1 108 ? -2.312 -3.510 19.293 1.00 92.94 108 LYS A CA 1
ATOM 814 C C . LYS A 1 108 ? -2.499 -5.008 19.133 1.00 92.94 108 LYS A C 1
ATOM 816 O O . LYS A 1 108 ? -2.367 -5.740 20.112 1.00 92.94 108 LYS A O 1
ATOM 821 N N . ASP A 1 109 ? -2.755 -5.427 17.906 1.00 92.12 109 ASP A N 1
ATOM 822 C CA . ASP A 1 109 ? -2.931 -6.824 17.529 1.00 92.12 109 ASP A CA 1
ATOM 823 C C . ASP A 1 109 ? -2.122 -7.123 16.264 1.00 92.12 109 ASP A C 1
ATOM 825 O O . ASP A 1 109 ? -1.807 -6.207 15.496 1.00 92.12 109 ASP A O 1
ATOM 829 N N . VAL A 1 110 ? -1.788 -8.392 16.054 1.00 93.88 110 VAL A N 1
ATOM 830 C CA . VAL A 1 110 ? -1.107 -8.859 14.842 1.00 93.88 110 VAL A CA 1
ATOM 831 C C . VAL A 1 110 ? -1.923 -9.988 14.247 1.00 93.88 110 VAL A C 1
ATOM 833 O O . VAL A 1 110 ? -2.209 -10.973 14.927 1.00 93.88 110 VAL A O 1
ATOM 836 N N . ILE A 1 111 ? -2.290 -9.848 12.976 1.00 93.62 111 ILE A N 1
ATOM 837 C CA . ILE A 1 111 ? -3.036 -10.878 12.257 1.00 93.62 111 ILE A CA 1
ATOM 838 C C . ILE A 1 111 ? -2.319 -11.282 10.976 1.00 93.62 111 ILE A C 1
ATOM 840 O O . ILE A 1 111 ? -1.650 -10.476 10.333 1.00 93.62 111 ILE A O 1
ATOM 844 N N . GLU A 1 112 ? -2.525 -12.524 10.568 1.00 93.94 112 GLU A N 1
ATOM 845 C CA . GLU A 1 112 ? -2.081 -13.032 9.276 1.00 93.94 112 GLU A CA 1
ATOM 846 C C . GLU A 1 112 ? -3.250 -12.976 8.286 1.00 93.94 112 GLU A C 1
ATOM 848 O O . GLU A 1 112 ? -4.347 -13.465 8.569 1.00 93.94 112 GLU A O 1
ATOM 853 N N . MET A 1 113 ? -3.034 -12.363 7.121 1.00 92.81 113 MET A N 1
ATOM 854 C CA . MET A 1 113 ? -4.015 -12.385 6.037 1.00 92.81 113 MET A CA 1
ATOM 855 C C . MET A 1 113 ? -3.322 -12.420 4.675 1.00 92.81 113 MET A C 1
ATOM 857 O O . MET A 1 113 ? -2.578 -11.505 4.305 1.00 92.81 113 MET A O 1
ATOM 861 N N . GLY A 1 114 ? -3.629 -13.465 3.902 1.00 87.75 114 GLY A N 1
ATOM 862 C CA . GLY A 1 114 ? -2.867 -13.810 2.704 1.00 87.75 114 GLY A CA 1
ATOM 863 C C . GLY A 1 114 ? -1.519 -14.406 3.104 1.00 87.75 114 GLY A C 1
ATOM 864 O O . GLY A 1 114 ? -1.473 -15.211 4.022 1.00 87.75 114 GLY A O 1
ATOM 865 N N . ASP A 1 115 ? -0.446 -13.969 2.447 1.00 89.00 115 ASP A N 1
ATOM 866 C CA . ASP A 1 115 ? 0.936 -14.364 2.764 1.00 89.00 115 ASP A CA 1
ATOM 867 C C . ASP A 1 115 ? 1.681 -13.281 3.580 1.00 89.00 115 ASP A C 1
ATOM 869 O O . ASP A 1 115 ? 2.906 -13.192 3.523 1.00 89.00 115 ASP A O 1
ATOM 873 N N . ASN A 1 116 ? 0.951 -12.394 4.274 1.00 89.69 116 ASN A N 1
ATOM 874 C CA . ASN A 1 116 ? 1.520 -11.261 5.012 1.00 89.69 116 ASN A CA 1
ATOM 875 C C . ASN A 1 116 ? 0.952 -11.157 6.434 1.00 89.69 116 ASN A C 1
ATOM 877 O O . ASN A 1 116 ? -0.241 -11.383 6.661 1.00 89.69 116 ASN A O 1
ATOM 881 N N . GLU A 1 117 ? 1.797 -10.704 7.358 1.00 95.19 117 GLU A N 1
ATOM 882 C CA . GLU A 1 117 ? 1.411 -10.298 8.711 1.00 95.19 117 GLU A CA 1
ATOM 883 C C . GLU A 1 117 ? 1.113 -8.791 8.770 1.00 95.19 117 GLU A C 1
ATOM 885 O O . GLU A 1 117 ? 1.796 -7.963 8.153 1.00 95.19 117 GLU A O 1
ATOM 890 N N . TRP A 1 118 ? 0.087 -8.434 9.539 1.00 95.94 118 TRP A N 1
ATOM 891 C CA . TRP A 1 118 ? -0.451 -7.083 9.650 1.00 95.94 118 TRP A CA 1
ATOM 892 C C . TRP A 1 118 ? -0.558 -6.662 11.111 1.00 95.94 118 TRP A C 1
ATOM 894 O O . TRP A 1 118 ? -1.222 -7.327 11.903 1.00 95.94 118 TRP A O 1
ATOM 904 N N . ASN A 1 119 ? 0.023 -5.511 11.446 1.00 95.81 119 ASN A N 1
ATOM 905 C CA . ASN A 1 119 ? -0.249 -4.820 12.700 1.00 95.81 119 ASN A CA 1
ATOM 906 C C . ASN A 1 119 ? -1.545 -4.035 12.594 1.00 95.81 119 ASN A C 1
ATOM 908 O O . ASN A 1 119 ? -1.739 -3.240 11.670 1.00 95.81 119 ASN A O 1
ATOM 912 N N . ILE A 1 120 ? -2.376 -4.182 13.612 1.00 95.38 120 ILE A N 1
ATOM 913 C CA . ILE A 1 120 ? -3.598 -3.417 13.785 1.00 95.38 120 ILE A CA 1
ATOM 914 C C . ILE A 1 120 ? -3.470 -2.615 15.073 1.00 95.38 120 ILE A C 1
ATOM 916 O O . ILE A 1 120 ? -3.217 -3.173 16.137 1.00 95.38 120 ILE A O 1
ATOM 920 N N . LEU A 1 121 ? -3.694 -1.307 14.992 1.00 95.25 121 LEU A N 1
ATOM 921 C CA . LEU A 1 121 ? -3.908 -0.446 16.147 1.00 95.25 121 LEU A CA 1
ATOM 922 C C . LEU A 1 121 ? -5.391 -0.087 16.215 1.00 95.25 121 LEU A C 1
ATOM 924 O O . LEU A 1 121 ? -5.909 0.610 15.346 1.00 95.25 121 LEU A O 1
ATOM 928 N N . THR A 1 122 ? -6.060 -0.547 17.265 1.00 95.12 122 THR A N 1
ATOM 929 C CA . THR A 1 122 ? -7.434 -0.162 17.591 1.00 95.12 122 THR A CA 1
ATOM 930 C C . THR A 1 122 ? -7.393 0.905 18.669 1.00 95.12 122 THR A C 1
ATOM 932 O O . THR A 1 122 ? -6.930 0.639 19.777 1.00 95.12 122 THR A O 1
ATOM 935 N N . LYS A 1 123 ? -7.892 2.099 18.367 1.00 95.44 123 LYS A N 1
ATOM 936 C CA . LYS A 1 123 ? -8.011 3.196 19.323 1.00 95.44 123 LYS A CA 1
ATOM 937 C C . LYS A 1 123 ? -9.479 3.498 19.586 1.00 95.44 123 LYS A C 1
ATOM 939 O O . LYS A 1 123 ? -10.230 3.780 18.657 1.00 95.44 123 LYS A O 1
ATOM 944 N N . VAL A 1 124 ? -9.882 3.444 20.851 1.00 95.06 124 VAL A N 1
ATOM 945 C CA . VAL A 1 124 ? -11.263 3.675 21.284 1.00 95.06 124 VAL A CA 1
ATOM 946 C C . VAL A 1 124 ? -11.327 4.916 22.164 1.00 95.06 124 VAL A C 1
ATOM 948 O O . VAL A 1 124 ? -10.684 4.980 23.214 1.00 95.06 124 VAL A O 1
ATOM 951 N N . GLU A 1 125 ? -12.132 5.891 21.748 1.00 94.19 125 GLU A N 1
ATOM 952 C CA . GLU A 1 125 ? -12.332 7.159 22.453 1.00 94.19 125 GLU A CA 1
ATOM 953 C C . GLU A 1 125 ? -13.822 7.429 22.701 1.00 94.19 125 GLU A C 1
ATOM 955 O O . GLU A 1 125 ? -14.673 7.167 21.848 1.00 94.19 125 GLU A O 1
ATOM 960 N N . LYS A 1 126 ? -14.164 8.017 23.855 1.00 92.44 126 LYS A N 1
ATOM 961 C CA . LYS A 1 126 ? -15.534 8.492 24.099 1.00 92.44 126 LYS A CA 1
ATOM 962 C C . LYS A 1 126 ? -15.899 9.606 23.131 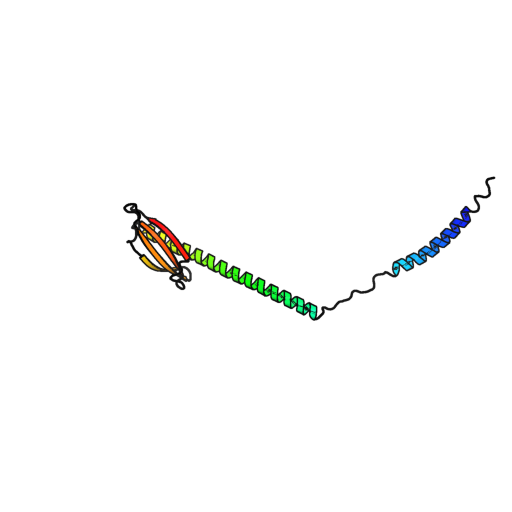1.00 92.44 126 LYS A C 1
ATOM 964 O O . LYS A 1 126 ? -15.110 10.513 22.868 1.00 92.44 126 LYS A O 1
ATOM 969 N N . THR A 1 127 ? -17.143 9.589 22.674 1.00 90.62 127 THR A N 1
ATOM 970 C CA . THR A 1 127 ? -17.719 10.736 21.971 1.00 90.62 127 THR A CA 1
ATOM 971 C C . THR A 1 127 ? -18.395 11.697 22.952 1.00 90.62 127 THR A C 1
ATOM 973 O O . THR A 1 127 ? -18.508 11.431 24.149 1.00 90.62 127 THR A O 1
ATOM 976 N N . GLN A 1 128 ? -18.878 12.831 22.440 1.00 90.56 128 GLN A N 1
ATOM 977 C CA . GLN A 1 128 ? -19.678 13.783 23.219 1.00 90.56 128 GLN A CA 1
ATOM 978 C C . GLN A 1 128 ? -21.057 13.229 23.612 1.00 90.56 128 GLN A C 1
ATOM 980 O O . GLN A 1 128 ? -21.706 13.773 24.504 1.00 90.56 128 GLN A O 1
ATOM 985 N N . PHE A 1 129 ? -21.513 12.162 22.955 1.00 88.50 129 PHE A N 1
ATOM 986 C CA . PHE A 1 129 ? -22.808 11.554 23.214 1.00 8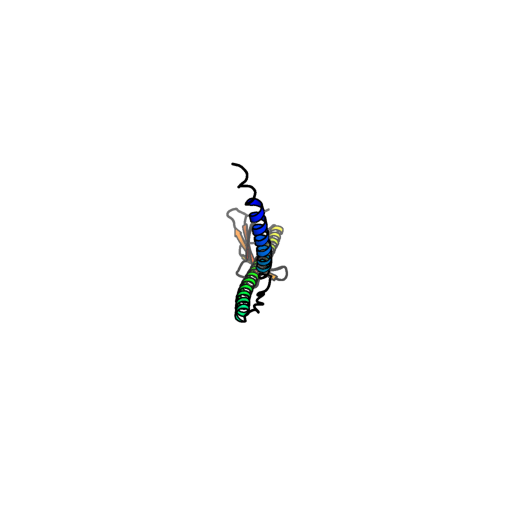8.50 129 PHE A CA 1
ATOM 987 C C . PHE A 1 129 ? -22.664 10.383 24.197 1.00 88.50 129 PHE A C 1
ATOM 989 O O . PHE A 1 129 ? -21.870 9.470 23.947 1.00 88.50 129 PHE A O 1
ATOM 996 N N . PRO A 1 130 ? -23.432 10.365 25.302 1.00 85.81 130 PRO A N 1
ATOM 997 C CA . PRO A 1 130 ? -23.368 9.286 26.281 1.00 85.81 130 PRO A CA 1
ATOM 998 C C . PRO A 1 130 ? -23.622 7.913 25.650 1.00 85.81 130 PRO A C 1
ATOM 1000 O O . PRO A 1 130 ? -24.594 7.725 24.925 1.00 85.81 130 PRO A O 1
ATOM 1003 N N . GLY A 1 131 ? -22.744 6.952 25.941 1.00 84.69 131 GLY A N 1
ATOM 1004 C CA . GLY A 1 131 ? -22.841 5.581 25.434 1.00 84.69 131 GLY A CA 1
ATOM 1005 C C . GLY A 1 131 ? -22.273 5.361 24.029 1.00 84.69 131 GLY A C 1
ATOM 1006 O O . GLY A 1 131 ? -22.131 4.210 23.636 1.00 84.69 131 GLY A O 1
ATOM 1007 N N . MET A 1 132 ? -21.906 6.416 23.290 1.00 90.19 132 MET A N 1
ATOM 1008 C CA . MET A 1 132 ? -21.259 6.282 21.982 1.00 90.19 132 MET A CA 1
ATOM 1009 C C . MET A 1 132 ? -19.737 6.422 22.082 1.00 90.19 132 MET A C 1
ATOM 1011 O O . MET A 1 132 ? -19.225 7.384 22.669 1.00 90.19 132 MET A O 1
ATOM 1015 N N . VAL A 1 133 ? -19.018 5.506 21.437 1.00 92.62 133 VAL A N 1
ATOM 1016 C CA . VAL A 1 133 ? -17.555 5.529 21.307 1.00 92.62 133 VAL A CA 1
ATOM 1017 C C . VAL A 1 133 ? -17.149 5.629 19.841 1.00 92.62 133 VAL A C 1
ATOM 1019 O O . VAL A 1 133 ? -17.813 5.078 18.962 1.00 92.62 133 VAL A O 1
ATOM 1022 N N . ARG A 1 134 ? -16.055 6.342 19.572 1.00 94.19 134 ARG A N 1
ATOM 1023 C CA . ARG A 1 134 ? -15.374 6.332 18.279 1.00 94.19 134 ARG A CA 1
ATOM 1024 C C . ARG A 1 134 ? -14.285 5.271 18.321 1.00 94.19 134 ARG A C 1
ATOM 1026 O O . ARG A 1 134 ? -13.522 5.214 19.282 1.00 94.19 134 ARG A O 1
ATOM 1033 N N . ILE A 1 135 ? -14.230 4.455 17.280 1.00 94.31 135 ILE A N 1
ATOM 1034 C CA . ILE A 1 135 ? -13.230 3.413 17.094 1.00 94.31 135 ILE A CA 1
ATOM 1035 C C . ILE A 1 135 ? -12.449 3.771 15.836 1.00 94.31 135 ILE A C 1
ATOM 1037 O O . ILE A 1 135 ? -13.026 3.822 14.751 1.00 94.31 135 ILE A O 1
ATOM 1041 N N . ASP A 1 136 ? -11.157 4.023 16.000 1.00 95.44 136 ASP A N 1
ATOM 1042 C CA . ASP A 1 136 ? -10.206 4.280 14.925 1.00 95.44 136 ASP A CA 1
ATOM 1043 C C . ASP A 1 136 ? -9.314 3.032 14.772 1.00 95.44 136 ASP A C 1
ATOM 1045 O O . ASP A 1 136 ? -8.617 2.636 15.707 1.00 95.44 136 ASP A O 1
ATOM 1049 N N . LEU A 1 137 ? -9.370 2.381 13.610 1.00 95.25 137 LEU A N 1
ATOM 1050 C CA . LEU A 1 137 ? -8.614 1.174 13.267 1.00 95.25 137 LEU A CA 1
ATOM 1051 C C . LEU A 1 137 ? -7.543 1.509 12.241 1.00 95.25 137 LEU A C 1
ATOM 1053 O O . LEU A 1 137 ? -7.866 1.769 11.085 1.00 95.25 137 LEU A O 1
ATOM 1057 N N . SER A 1 138 ? -6.280 1.463 12.642 1.00 96.62 138 SER A N 1
ATOM 1058 C CA . SER A 1 138 ? -5.143 1.711 11.758 1.00 96.62 138 SER A CA 1
ATOM 1059 C C . SER A 1 138 ? -4.410 0.412 11.448 1.00 96.62 138 SER A C 1
ATOM 1061 O O . SER A 1 138 ? -4.123 -0.362 12.359 1.00 96.62 138 SER A O 1
ATOM 1063 N N . VAL A 1 139 ? -4.087 0.180 10.176 1.00 96.56 139 VAL A N 1
ATOM 1064 C CA . VAL A 1 139 ? -3.448 -1.060 9.710 1.00 96.56 139 VAL A CA 1
ATOM 1065 C C . VAL A 1 139 ? -2.115 -0.754 9.039 1.00 96.56 139 VAL A C 1
ATOM 1067 O O . VAL A 1 139 ? -2.030 0.117 8.170 1.00 96.56 139 VAL A O 1
ATOM 1070 N N . ALA A 1 140 ? -1.078 -1.486 9.436 1.00 96.00 140 ALA A N 1
ATOM 1071 C CA . ALA A 1 140 ? 0.265 -1.413 8.876 1.00 96.00 140 ALA A CA 1
ATOM 1072 C C . ALA A 1 140 ? 0.801 -2.828 8.600 1.00 96.00 140 ALA A C 1
ATOM 1074 O O . ALA A 1 140 ? 0.508 -3.744 9.368 1.00 96.00 140 ALA A O 1
ATOM 1075 N N . PRO A 1 141 ? 1.596 -3.045 7.543 1.00 94.06 141 PRO A N 1
ATOM 1076 C CA . PRO A 1 141 ? 2.337 -4.296 7.391 1.00 94.06 141 PRO A CA 1
ATOM 1077 C C . PRO A 1 141 ? 3.329 -4.487 8.552 1.00 94.06 141 PRO A C 1
ATOM 1079 O O . PRO A 1 141 ? 3.847 -3.512 9.102 1.00 94.06 141 PRO A O 1
ATOM 1082 N N . GLU A 1 142 ? 3.618 -5.739 8.916 1.00 90.12 142 GLU A N 1
ATOM 1083 C CA . GLU A 1 142 ? 4.520 -6.076 10.034 1.00 90.12 142 GLU A CA 1
ATOM 1084 C C . GLU A 1 142 ? 5.929 -5.483 9.890 1.00 90.12 142 GLU A C 1
ATOM 1086 O O . GLU A 1 142 ? 6.537 -5.050 10.869 1.00 90.12 142 GLU A O 1
ATOM 1091 N N . GLU A 1 143 ? 6.421 -5.377 8.656 1.00 85.12 143 GLU A N 1
ATOM 1092 C CA . GLU A 1 143 ? 7.718 -4.769 8.345 1.00 85.12 143 GLU A CA 1
ATOM 1093 C C . GLU A 1 143 ? 7.785 -3.273 8.721 1.00 85.12 143 GLU A C 1
ATOM 1095 O O . GLU A 1 143 ? 8.845 -2.769 9.092 1.00 85.12 143 GLU A O 1
ATOM 1100 N N . PHE A 1 144 ? 6.650 -2.562 8.690 1.00 85.56 144 PHE A N 1
ATOM 1101 C CA . PHE A 1 144 ? 6.573 -1.112 8.890 1.00 85.56 144 PHE A CA 1
ATOM 1102 C C . PHE A 1 144 ? 5.546 -0.736 9.968 1.00 85.56 144 PHE A C 1
ATOM 1104 O O . PHE A 1 144 ? 4.617 0.027 9.711 1.00 85.56 144 PHE A O 1
ATOM 1111 N N . LYS A 1 145 ? 5.731 -1.248 11.192 1.00 77.00 145 LYS A N 1
ATOM 1112 C CA . LYS A 1 145 ? 4.757 -1.182 12.306 1.00 77.00 145 LYS A CA 1
ATOM 1113 C C . LYS A 1 145 ? 4.174 0.197 12.634 1.00 77.00 145 LYS A C 1
ATOM 1115 O O . LYS A 1 145 ? 3.045 0.278 13.104 1.00 77.00 145 LYS A O 1
ATOM 1120 N N . ASP A 1 146 ? 4.935 1.265 12.403 1.00 82.31 146 ASP A N 1
ATOM 1121 C CA . ASP A 1 146 ? 4.521 2.642 12.705 1.00 82.31 146 ASP A CA 1
ATOM 1122 C C . ASP A 1 146 ? 4.037 3.417 11.464 1.00 82.31 146 ASP A C 1
ATOM 1124 O O . ASP A 1 146 ? 3.624 4.572 11.570 1.00 82.31 146 ASP A O 1
ATOM 1128 N N . ASN A 1 147 ? 4.067 2.791 10.283 1.00 89.19 147 ASN A N 1
ATOM 1129 C CA . ASN A 1 147 ? 3.598 3.371 9.030 1.00 89.19 147 ASN A CA 1
ATOM 1130 C C . ASN A 1 147 ? 2.238 2.776 8.651 1.00 89.19 147 ASN A C 1
ATOM 1132 O O . ASN A 1 147 ? 2.135 1.846 7.848 1.00 89.19 147 ASN A O 1
ATOM 1136 N N . TYR A 1 148 ? 1.185 3.311 9.266 1.00 89.50 148 TYR A N 1
ATOM 1137 C CA . TYR A 1 148 ? -0.182 2.903 8.967 1.00 89.50 148 TYR A CA 1
ATOM 1138 C C . TYR A 1 148 ? -0.561 3.299 7.541 1.00 89.50 148 TYR A C 1
ATOM 1140 O O . TYR A 1 148 ? -0.561 4.473 7.176 1.00 89.50 148 TYR A O 1
ATOM 1148 N N . VAL A 1 149 ? -0.898 2.290 6.742 1.00 92.38 149 VAL A N 1
ATOM 1149 C CA . VAL A 1 149 ? -1.247 2.431 5.324 1.00 92.38 149 VAL A CA 1
ATOM 1150 C C . VAL A 1 149 ? -2.685 2.931 5.169 1.00 92.38 149 VAL A C 1
ATOM 1152 O O . VAL A 1 149 ? -2.992 3.667 4.233 1.00 92.38 149 VAL A O 1
ATOM 1155 N N . ILE A 1 150 ? -3.565 2.544 6.094 1.00 94.19 150 ILE A N 1
ATOM 1156 C CA . ILE A 1 150 ? -4.977 2.932 6.130 1.00 94.19 150 ILE A CA 1
ATOM 1157 C C . ILE A 1 150 ? -5.454 3.075 7.577 1.00 94.19 150 ILE A C 1
ATOM 1159 O O . ILE A 1 150 ? -5.039 2.310 8.449 1.00 94.19 150 ILE A O 1
ATOM 1163 N N . THR A 1 151 ? -6.367 4.023 7.803 1.00 95.56 151 THR A N 1
ATOM 1164 C CA . THR A 1 151 ? -7.152 4.142 9.034 1.00 95.56 151 THR A CA 1
ATOM 1165 C C . THR A 1 151 ? -8.640 4.176 8.698 1.00 95.56 151 THR A C 1
ATOM 1167 O O . THR A 1 151 ? -9.071 4.982 7.872 1.00 95.56 151 THR A O 1
ATOM 1170 N N . LEU A 1 152 ? -9.426 3.320 9.349 1.00 94.88 152 LEU A N 1
ATOM 1171 C CA . LEU A 1 152 ? -10.880 3.273 9.254 1.00 94.88 152 LEU A CA 1
ATOM 1172 C C . LEU A 1 152 ? -11.496 3.725 10.579 1.00 94.88 152 LEU A C 1
ATOM 1174 O O . LEU A 1 152 ? -11.180 3.177 11.631 1.00 94.88 152 LEU A O 1
ATOM 1178 N N . SER A 1 153 ? -12.402 4.696 10.524 1.00 94.19 153 SER A N 1
ATOM 1179 C CA . SER A 1 153 ? -13.083 5.230 11.706 1.00 94.19 153 SER A CA 1
ATOM 1180 C C . SER A 1 153 ? -14.560 4.865 11.687 1.00 94.19 153 SER A C 1
ATOM 1182 O O . SER A 1 153 ? -15.241 5.067 10.681 1.00 94.19 153 SER A O 1
ATOM 1184 N N . THR A 1 154 ? -15.081 4.388 12.814 1.00 92.88 154 THR A N 1
ATOM 1185 C CA . THR A 1 154 ? -16.521 4.190 13.017 1.00 92.88 154 THR A CA 1
ATOM 1186 C C . THR A 1 154 ? -16.975 4.717 14.373 1.00 92.88 154 THR A C 1
ATOM 1188 O O . THR A 1 154 ? -16.166 4.949 15.271 1.00 92.88 154 THR A O 1
ATOM 1191 N N . VAL A 1 155 ? -18.285 4.884 14.538 1.00 92.50 155 VAL A N 1
ATOM 1192 C CA . VAL A 1 155 ? -18.914 5.188 15.825 1.00 92.50 155 VAL A CA 1
ATOM 1193 C C . VAL A 1 155 ? -19.846 4.041 16.187 1.00 92.50 155 VAL A C 1
ATOM 1195 O O . VAL A 1 155 ? -20.696 3.656 15.387 1.00 92.50 155 VAL A O 1
ATOM 1198 N N . MET A 1 156 ? -19.692 3.510 17.397 1.00 89.94 156 MET A N 1
ATOM 1199 C CA . MET A 1 156 ? -20.533 2.447 17.940 1.00 89.94 156 MET A CA 1
ATOM 1200 C C . MET A 1 156 ? -21.292 2.974 19.157 1.00 89.94 156 MET A C 1
ATOM 1202 O O . MET A 1 156 ? -20.711 3.637 20.017 1.00 89.94 156 MET A O 1
ATOM 1206 N N . GLY A 1 157 ? -22.594 2.701 19.209 1.00 84.69 157 GLY A N 1
ATOM 1207 C CA . GLY A 1 157 ? -23.464 3.029 20.336 1.00 84.69 157 GLY A CA 1
ATOM 1208 C C . GLY A 1 157 ? -23.949 1.778 21.070 1.00 84.69 157 GLY A C 1
ATOM 1209 O O . GLY A 1 157 ? -23.692 0.663 20.613 1.00 84.69 157 GLY A O 1
ATOM 1210 N N . PRO A 1 158 ? -24.663 1.950 22.191 1.00 74.19 158 PRO A N 1
ATOM 1211 C CA . PRO A 1 158 ? -25.334 0.847 22.858 1.00 74.19 158 PRO A CA 1
ATOM 1212 C C . PRO A 1 158 ? -26.518 0.373 21.999 1.00 74.19 158 PRO A C 1
ATOM 1214 O O . PRO A 1 158 ? -27.213 1.203 21.408 1.00 74.19 158 PRO A O 1
ATOM 1217 N N . HIS A 1 159 ? -26.715 -0.946 21.911 1.00 62.91 159 HIS A N 1
ATOM 1218 C CA . HIS A 1 159 ? -27.894 -1.555 21.281 1.00 62.91 159 HIS A CA 1
ATOM 1219 C C . HIS A 1 159 ? -29.182 -1.270 22.059 1.00 62.91 159 HIS A C 1
ATOM 1221 O O . HIS A 1 159 ? -29.120 -1.221 23.311 1.00 62.91 159 HIS A O 1
#

Secondary structure (DSSP, 8-state):
--SSSSHHHHHHHHHHHHHHHHHHHHHHHHSSTTSS-S-----PPPHHHHHHHHHHHHHHHHHHHHHHHHHHHHHHHHHHHHHHHHHHHHHHHHHHHH-SPPPSEEEEEEEEETTEEEEEEEEEEE-SSTT-EEEEEEEEEGGGTT--SEEEEEEE---

pLDDT: mean 82.53, std 16.67, range [39.09, 98.19]

Sequence (159 aa):
MTLTLILLSRSAGMVLARYVREWSGQMRKSLNSHALGRLKHSLGFTLLEVMIAVAIFAGVAVTITDTASMRVDNLLSVRMMTMASFVAENRLAEIQLTGIPPGEGENKDVIEMGDNEWNILTKVEKTQFPGMVRIDLSVAPEEFKDNYVITLSTVMGPH

Radius of gyration: 46.29 Å; chains: 1; bounding box: 58×52×136 Å

Foldseek 3Di:
DPPPPPVVVVVVVVVVVVVCVVVVVVVVVVVCVPPDDDDPPPPDDDPVNVVVVVVVVVVVVVVVVVVVVVVVVVVVLVVQLVQQVVVQVVVVVVCVVVLDHDDAAWDWDWDDDDPFIKIWIWHWADDPDPQKIKIKIFIDTPVCNPDGSDIDIDIHGHD